Protein AF-A0A947D2N2-F1 (afdb_monomer_lite)

Sequence (181 aa):
MVSARWAAMGTEIELVAPESARPIFSAIEQYFRTAERRLSRFLPESDIGRLNQSHSWTPVSSLAFRLLWAADRWWRRTEGIFSPYVLPALLAAGYDRPFDALRSENRPAMRPSAGAPGRPKTPATGEAPGEVKPPASPFPASEPRTGGGRLPAPGSFDPKAPPLRFDVRRRRIERRPESCR

Secondary structure (DSSP, 8-state):
-EEEEEEETTEEEEEEE-GGGGGGHHHHHHHHHHHHHHH-TT-TTSHHHHHHH-SS-EEE-HHHHHHHHHHHHHHHHTTTSS-S--HHHHHHTT--S-HHHHHHH-SPPPPPPS----PPPPP---------PPPPPSS-----------PPPTT---TTSPPEEEETTTTEEEPPPS---

InterPro domains:
  IPR003374 ApbE-like superfamily [G3DSA:3.10.520.10] (1-132)
  IPR003374 ApbE-like superfamily [SSF143631] (2-100)
  IPR024932 Flavin transferase ApbE [PF02424] (9-96)

Radius of gyration: 23.51 Å; chains: 1; bounding box: 52×43×66 Å

Structure (mmCIF, N/CA/C/O backbone):
data_AF-A0A947D2N2-F1
#
_entry.id   AF-A0A947D2N2-F1
#
loop_
_atom_site.group_PDB
_atom_site.id
_atom_site.type_symbol
_atom_site.label_atom_id
_atom_site.label_alt_id
_atom_site.label_comp_id
_atom_site.label_asym_id
_atom_site.label_entity_id
_atom_site.label_seq_id
_atom_site.pdbx_PDB_ins_code
_atom_site.Cartn_x
_atom_site.Cartn_y
_atom_site.Cartn_z
_atom_site.occupancy
_atom_site.B_iso_or_equiv
_atom_site.auth_seq_id
_atom_site.auth_comp_id
_atom_site.auth_asym_id
_atom_site.auth_atom_id
_atom_site.pdbx_PDB_model_num
ATOM 1 N N . MET A 1 1 ? -26.702 -5.231 13.167 1.00 92.25 1 MET A N 1
ATOM 2 C CA . MET A 1 1 ? -25.457 -5.081 12.381 1.00 92.25 1 MET A CA 1
ATOM 3 C C . MET A 1 1 ? -25.413 -3.660 11.861 1.00 92.25 1 MET A C 1
ATOM 5 O O . MET A 1 1 ? -26.475 -3.096 11.635 1.00 92.25 1 MET A O 1
ATOM 9 N N . VAL A 1 2 ? -24.220 -3.109 11.684 1.00 97.25 2 VAL A N 1
ATOM 10 C CA . VAL A 1 2 ? -23.976 -1.774 11.129 1.00 97.25 2 VAL A CA 1
ATOM 11 C C . VAL A 1 2 ? -23.046 -1.875 9.939 1.00 97.25 2 VAL A C 1
ATOM 13 O O . VAL A 1 2 ? -22.183 -2.756 9.904 1.00 97.25 2 VAL A O 1
ATOM 16 N N . SER A 1 3 ? -23.211 -0.964 8.983 1.00 97.12 3 SER A N 1
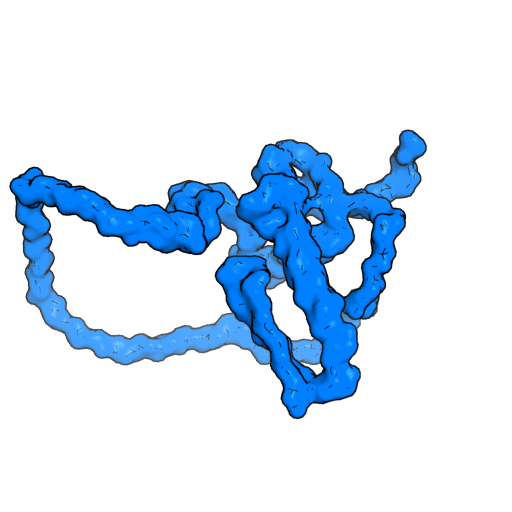ATOM 17 C CA . SER A 1 3 ? -22.307 -0.840 7.849 1.00 97.12 3 SER A CA 1
ATOM 18 C C . SER A 1 3 ? -21.853 0.594 7.597 1.00 97.12 3 SER A C 1
ATOM 20 O O . SER A 1 3 ? -22.487 1.557 8.029 1.00 97.12 3 SER A O 1
ATOM 22 N N . ALA A 1 4 ? -20.715 0.720 6.923 1.00 97.12 4 ALA A N 1
ATOM 23 C CA . ALA A 1 4 ? -20.210 1.968 6.372 1.00 97.12 4 ALA A CA 1
ATOM 24 C C . ALA A 1 4 ? -19.563 1.706 5.013 1.00 97.12 4 ALA A C 1
ATOM 26 O O . ALA A 1 4 ? -19.012 0.628 4.780 1.00 97.12 4 ALA A O 1
ATOM 27 N N . ARG A 1 5 ? -19.637 2.701 4.128 1.00 98.00 5 ARG A N 1
ATOM 28 C CA . ARG A 1 5 ? -19.064 2.654 2.782 1.00 98.00 5 ARG A CA 1
ATOM 29 C C . ARG A 1 5 ? -18.253 3.911 2.524 1.00 98.00 5 ARG A C 1
ATOM 31 O O . ARG A 1 5 ? -18.665 4.999 2.922 1.00 98.00 5 ARG A O 1
ATOM 38 N N . TRP A 1 6 ? -17.108 3.763 1.871 1.00 97.06 6 TRP A N 1
ATOM 39 C CA . TRP A 1 6 ? -16.273 4.885 1.445 1.00 97.06 6 TRP A CA 1
ATOM 40 C C . TRP A 1 6 ? -15.432 4.500 0.227 1.00 97.06 6 TRP A C 1
ATOM 42 O O . TRP A 1 6 ? -15.150 3.326 -0.007 1.00 97.06 6 TRP A O 1
ATOM 52 N N . ALA A 1 7 ? -14.997 5.497 -0.541 1.00 94.06 7 ALA A N 1
ATOM 53 C CA . ALA A 1 7 ? -14.066 5.293 -1.646 1.00 94.06 7 ALA A CA 1
ATOM 54 C C . ALA A 1 7 ? -12.609 5.357 -1.158 1.00 94.06 7 ALA A C 1
ATOM 56 O O . ALA A 1 7 ? -12.237 6.283 -0.429 1.00 94.06 7 ALA A O 1
ATOM 57 N N . ALA A 1 8 ? -11.787 4.393 -1.576 1.00 92.81 8 ALA A N 1
ATOM 58 C CA . ALA A 1 8 ? -10.331 4.414 -1.424 1.00 92.81 8 ALA A CA 1
ATOM 59 C C . ALA A 1 8 ? -9.668 3.449 -2.418 1.00 92.81 8 ALA A C 1
ATOM 61 O O . ALA A 1 8 ? -10.254 2.445 -2.812 1.00 92.81 8 ALA A O 1
ATOM 62 N N . MET A 1 9 ? -8.417 3.722 -2.786 1.00 90.44 9 MET A N 1
ATOM 63 C CA . MET A 1 9 ? -7.580 2.875 -3.652 1.00 90.44 9 MET A CA 1
ATOM 64 C C . MET A 1 9 ? -8.205 2.586 -5.031 1.00 90.44 9 MET A C 1
ATOM 66 O O . MET A 1 9 ? -7.995 1.515 -5.600 1.00 90.44 9 MET A O 1
ATOM 70 N N . GLY A 1 10 ? -8.985 3.533 -5.564 1.00 89.81 10 GLY A N 1
ATOM 71 C CA . GLY A 1 10 ? -9.703 3.379 -6.836 1.00 89.81 10 GLY A CA 1
ATOM 72 C C . GLY A 1 10 ? -10.870 2.384 -6.789 1.00 89.81 10 GLY A C 1
ATOM 73 O O . GLY A 1 10 ? -11.265 1.853 -7.824 1.00 89.81 10 GLY A O 1
ATOM 74 N N . THR A 1 11 ? -11.400 2.087 -5.600 1.00 92.06 11 THR A N 1
ATOM 75 C CA . THR A 1 11 ? -12.566 1.217 -5.411 1.00 92.06 11 THR A CA 1
ATOM 76 C C . THR A 1 11 ? -13.476 1.731 -4.290 1.00 92.06 11 THR A C 1
ATOM 78 O O . THR A 1 11 ? -13.146 2.695 -3.594 1.00 92.06 11 THR A O 1
ATOM 81 N N . GLU A 1 12 ? -14.634 1.096 -4.122 1.00 95.44 12 GLU A N 1
ATOM 82 C CA . GLU A 1 12 ? -15.522 1.301 -2.981 1.00 95.44 12 GLU A CA 1
ATOM 83 C C . GLU A 1 12 ? -15.282 0.192 -1.952 1.00 95.44 12 GLU A C 1
ATOM 85 O O . GLU A 1 12 ? -15.241 -0.992 -2.285 1.00 95.44 12 GLU A O 1
ATOM 90 N N . ILE A 1 13 ? -15.118 0.581 -0.693 1.00 96.56 13 ILE A N 1
ATOM 91 C CA . ILE A 1 13 ? -14.954 -0.333 0.430 1.00 96.56 13 ILE A CA 1
ATOM 92 C C . ILE A 1 13 ? -16.253 -0.349 1.220 1.00 96.56 13 ILE A C 1
ATOM 94 O O . ILE A 1 13 ? -16.776 0.705 1.573 1.00 96.56 13 ILE A O 1
ATOM 98 N N . GLU A 1 14 ? -16.731 -1.548 1.542 1.00 97.75 14 GLU A N 1
ATOM 99 C CA . GLU A 1 14 ? -17.858 -1.774 2.440 1.00 97.75 14 GLU A CA 1
ATOM 100 C C . GLU A 1 14 ? -17.383 -2.506 3.698 1.00 97.75 14 GLU A C 1
ATOM 102 O O . GLU A 1 14 ? -16.768 -3.572 3.634 1.00 97.75 14 GLU A O 1
ATOM 107 N N . LEU A 1 15 ? -17.674 -1.920 4.857 1.00 97.56 15 LEU A N 1
ATOM 108 C CA . LEU A 1 15 ? -17.423 -2.506 6.165 1.00 97.56 15 LEU A CA 1
ATOM 109 C C . LEU A 1 15 ? -18.757 -2.881 6.794 1.00 97.56 15 LEU A C 1
ATOM 111 O O . LEU A 1 15 ? -19.606 -2.012 6.965 1.00 97.56 15 LEU A O 1
ATOM 115 N N . VAL A 1 16 ? -18.916 -4.146 7.180 1.00 97.88 16 VAL A N 1
ATOM 116 C CA . VAL A 1 16 ? -20.098 -4.662 7.884 1.00 97.88 16 VAL A CA 1
ATOM 117 C C . VAL A 1 16 ? -19.648 -5.324 9.181 1.00 97.88 16 VAL A C 1
ATOM 119 O O . VAL A 1 16 ? -18.752 -6.166 9.167 1.00 97.88 16 VAL A O 1
ATOM 122 N N . ALA A 1 17 ? -20.248 -4.943 10.309 1.00 97.25 17 ALA A N 1
ATOM 123 C CA . ALA A 1 17 ? -19.877 -5.470 11.622 1.00 97.25 17 ALA A CA 1
ATOM 124 C C . ALA A 1 17 ? -21.044 -5.413 12.637 1.00 97.25 17 ALA A C 1
ATOM 126 O O . ALA A 1 17 ? -22.080 -4.794 12.374 1.00 97.25 17 ALA A O 1
ATOM 127 N N . PRO A 1 18 ? -20.922 -6.051 13.818 1.00 98.25 18 PRO A N 1
ATOM 128 C CA . PRO A 1 18 ? -21.853 -5.845 14.931 1.00 98.25 18 PRO A CA 1
ATOM 129 C C . PRO A 1 18 ? -21.875 -4.385 15.417 1.00 98.25 18 PRO A C 1
ATOM 131 O O . PRO A 1 18 ? -20.878 -3.678 15.290 1.00 98.25 18 PRO A O 1
ATOM 134 N N . GLU A 1 19 ? -22.981 -3.943 16.032 1.00 97.25 19 GLU A N 1
ATOM 135 C CA . GLU A 1 19 ? -23.128 -2.561 16.550 1.00 97.25 19 GLU A CA 1
ATOM 136 C C . GLU A 1 19 ? -22.011 -2.193 17.539 1.00 97.25 19 GLU A C 1
ATOM 138 O O . GLU A 1 19 ? -21.508 -1.073 17.532 1.00 97.25 19 GLU A O 1
ATOM 143 N N . SER A 1 20 ? -21.550 -3.161 18.337 1.00 97.56 20 SER A N 1
ATOM 144 C CA . SER A 1 20 ? -20.457 -2.976 19.297 1.00 97.56 20 SER A CA 1
ATOM 145 C C . SER A 1 20 ? -19.129 -2.546 18.658 1.00 97.56 20 SER A C 1
ATOM 147 O O . SER A 1 20 ? -18.298 -1.952 19.338 1.00 97.56 20 SER A O 1
ATOM 149 N N . ALA A 1 21 ? -18.922 -2.801 17.360 1.00 97.19 21 ALA A N 1
ATOM 150 C CA . ALA A 1 21 ? -17.718 -2.408 16.628 1.00 97.19 21 ALA A CA 1
ATOM 151 C C . ALA A 1 21 ? -17.816 -1.010 15.991 1.00 97.19 21 ALA A C 1
ATOM 153 O O . ALA A 1 21 ? -16.831 -0.519 15.440 1.00 97.19 21 ALA A O 1
ATOM 154 N N . ARG A 1 22 ? -18.965 -0.330 16.072 1.00 96.56 22 ARG A N 1
ATOM 155 C CA . ARG A 1 22 ? -19.160 0.998 15.471 1.00 96.56 22 ARG A CA 1
ATOM 156 C C . ARG A 1 22 ? -18.088 2.039 15.848 1.00 96.56 22 ARG A C 1
ATOM 158 O O . ARG A 1 22 ? -17.679 2.782 14.956 1.00 96.56 22 ARG A O 1
ATOM 165 N N . PRO A 1 23 ? -17.556 2.088 17.089 1.00 97.50 23 PRO A N 1
ATOM 166 C CA . PRO A 1 23 ? -16.533 3.072 17.457 1.00 97.50 23 PRO A CA 1
ATOM 167 C C . PRO A 1 23 ? -15.222 2.989 16.657 1.00 97.50 23 PRO A C 1
ATOM 169 O O . PRO A 1 23 ? -14.521 3.992 16.551 1.00 97.50 23 PRO A O 1
ATOM 172 N N . ILE A 1 24 ? -14.875 1.831 16.074 1.00 97.31 24 ILE A N 1
ATOM 173 C CA . ILE A 1 24 ? -13.610 1.658 15.330 1.00 97.31 24 ILE A CA 1
ATOM 174 C C . ILE A 1 24 ? -13.730 1.919 13.822 1.00 97.31 24 ILE A C 1
ATOM 176 O O . ILE A 1 24 ? -12.726 1.867 13.114 1.00 97.31 24 ILE A O 1
ATOM 180 N N . PHE A 1 25 ? -14.926 2.222 13.310 1.00 97.38 25 PHE A N 1
ATOM 181 C CA . PHE A 1 25 ? -15.164 2.387 11.869 1.00 97.38 25 PHE A CA 1
ATOM 182 C C . PHE A 1 25 ? -14.298 3.495 11.264 1.00 97.38 25 PHE A C 1
ATOM 184 O O . PHE A 1 25 ? -13.639 3.282 10.248 1.00 97.38 25 PHE A O 1
ATOM 191 N N . SER A 1 26 ? -14.219 4.641 11.946 1.00 96.25 26 SER A N 1
ATOM 192 C CA . SER A 1 26 ? -13.382 5.770 11.523 1.00 96.25 26 SER A CA 1
ATOM 193 C C . SER A 1 26 ? -11.892 5.399 11.469 1.00 96.25 26 SER A C 1
ATOM 195 O O . SER A 1 26 ? -11.188 5.759 10.526 1.00 96.25 26 SER A O 1
ATOM 197 N N . ALA A 1 27 ? -11.410 4.594 12.423 1.00 97.56 27 ALA A N 1
ATOM 198 C CA . ALA A 1 27 ? -10.022 4.131 12.431 1.00 97.56 27 ALA A CA 1
ATOM 199 C C . ALA A 1 27 ? -9.719 3.187 11.252 1.00 97.56 27 ALA A C 1
ATOM 201 O O . ALA A 1 27 ? -8.641 3.262 10.660 1.00 97.56 27 ALA A O 1
ATOM 202 N N . ILE A 1 28 ? -10.673 2.326 10.881 1.00 97.44 28 ILE A N 1
ATOM 203 C CA . ILE A 1 28 ? -10.546 1.434 9.720 1.00 97.44 28 ILE A CA 1
ATOM 204 C C . ILE A 1 28 ? -10.522 2.249 8.425 1.00 97.44 28 ILE A C 1
ATOM 206 O O . ILE A 1 28 ? -9.632 2.054 7.598 1.00 97.44 28 ILE A O 1
ATOM 210 N N . GLU A 1 29 ? -11.435 3.204 8.256 1.00 97.12 29 GLU A N 1
ATOM 211 C CA . GLU A 1 29 ? -11.418 4.095 7.094 1.00 97.12 29 GLU A CA 1
ATOM 212 C C . GLU A 1 29 ? -10.082 4.856 6.996 1.00 97.12 29 GLU A C 1
ATOM 214 O O . GLU A 1 29 ? -9.432 4.876 5.944 1.00 97.12 29 GLU A O 1
ATOM 219 N N . GLN A 1 30 ? -9.612 5.427 8.108 1.00 96.50 30 GLN A N 1
ATOM 220 C CA . GLN A 1 30 ? -8.341 6.149 8.159 1.00 96.50 30 GLN A CA 1
ATOM 221 C C . GLN A 1 30 ? -7.140 5.251 7.833 1.00 96.50 30 GLN A C 1
ATOM 223 O O . GLN A 1 30 ? -6.162 5.721 7.234 1.00 96.50 30 GLN A O 1
ATOM 228 N N . TYR A 1 31 ? -7.199 3.964 8.185 1.00 95.94 31 TYR A N 1
ATOM 229 C CA . TYR A 1 31 ? -6.188 2.989 7.794 1.00 95.94 31 TYR A CA 1
ATOM 230 C C . TYR A 1 31 ? -6.108 2.856 6.270 1.00 95.94 31 TYR A C 1
ATOM 232 O O . TYR A 1 31 ? -5.016 2.999 5.718 1.00 95.94 31 TYR A O 1
ATOM 240 N N . PHE A 1 32 ? -7.237 2.685 5.576 1.00 96.38 32 PHE A N 1
ATOM 241 C CA . PHE A 1 32 ? -7.257 2.605 4.110 1.00 96.38 32 PHE A CA 1
ATOM 242 C C . PHE A 1 32 ? -6.758 3.891 3.451 1.00 96.38 32 PHE A C 1
ATOM 244 O O . PHE A 1 32 ? -5.907 3.834 2.565 1.00 96.38 32 PHE A O 1
ATOM 251 N N . ARG A 1 33 ? -7.179 5.061 3.947 1.00 95.38 33 ARG A N 1
ATOM 252 C CA . ARG A 1 33 ? -6.673 6.357 3.455 1.00 95.38 33 ARG A CA 1
ATOM 253 C C . ARG A 1 33 ? -5.164 6.505 3.664 1.00 95.38 33 ARG A C 1
ATOM 255 O O . ARG A 1 33 ? -4.457 7.100 2.854 1.00 95.38 33 ARG A O 1
ATOM 262 N N . THR A 1 34 ? -4.635 5.971 4.761 1.00 94.25 34 THR A N 1
ATOM 263 C CA . THR A 1 34 ? -3.192 5.981 5.037 1.00 94.25 34 THR A CA 1
ATOM 264 C C . THR A 1 34 ? -2.439 4.997 4.152 1.00 94.25 34 THR A C 1
ATOM 266 O O . THR A 1 34 ? -1.378 5.350 3.637 1.00 94.25 34 THR A O 1
ATOM 269 N N . ALA A 1 35 ? -2.990 3.803 3.938 1.00 95.38 35 ALA A N 1
ATOM 270 C CA . ALA A 1 35 ? -2.446 2.823 3.013 1.00 95.38 35 ALA A CA 1
ATOM 271 C C . ALA A 1 35 ? -2.370 3.402 1.596 1.00 95.38 35 ALA A C 1
ATOM 273 O O . ALA A 1 35 ? -1.299 3.391 1.000 1.00 95.38 35 ALA A O 1
ATOM 274 N N . GLU A 1 36 ? -3.444 4.016 1.101 1.00 95.31 36 GLU A N 1
ATOM 275 C CA . GLU A 1 36 ? -3.475 4.665 -0.210 1.00 95.31 36 GLU A CA 1
ATOM 276 C C . GLU A 1 36 ? -2.414 5.765 -0.345 1.00 95.31 36 GLU A C 1
ATOM 278 O O . GLU A 1 36 ? -1.600 5.727 -1.267 1.00 95.31 36 GLU A O 1
ATOM 283 N N . ARG A 1 37 ? -2.327 6.686 0.626 1.00 95.12 37 ARG A N 1
ATOM 284 C CA . ARG A 1 37 ? -1.306 7.753 0.629 1.00 95.12 37 ARG A CA 1
ATOM 285 C C . ARG A 1 37 ? 0.131 7.233 0.598 1.00 95.12 37 ARG A C 1
ATOM 287 O O . ARG A 1 37 ? 1.023 7.945 0.150 1.00 95.12 37 ARG A O 1
ATOM 294 N N . ARG A 1 38 ? 0.389 6.025 1.105 1.00 94.88 38 ARG A N 1
ATOM 295 C CA . ARG A 1 38 ? 1.737 5.435 1.164 1.00 94.88 38 ARG A CA 1
ATOM 296 C C . ARG A 1 38 ? 2.033 4.504 -0.003 1.00 94.88 38 ARG A C 1
ATOM 298 O O . ARG A 1 38 ? 3.184 4.425 -0.419 1.00 94.88 38 ARG A O 1
ATOM 305 N N . LEU A 1 39 ? 1.026 3.806 -0.511 1.00 95.69 39 LEU A N 1
ATOM 306 C CA . LEU A 1 39 ? 1.194 2.675 -1.421 1.00 95.69 39 LEU A CA 1
ATOM 307 C C . LEU A 1 39 ? 0.697 2.954 -2.844 1.00 95.69 39 LEU A C 1
ATOM 309 O O . LEU A 1 39 ? 0.948 2.147 -3.736 1.00 95.69 39 LEU A O 1
ATOM 313 N N . SER A 1 40 ? 0.005 4.072 -3.076 1.00 94.75 40 SER A N 1
ATOM 314 C CA . SER A 1 40 ? -0.535 4.397 -4.396 1.00 94.75 40 SER A CA 1
ATOM 315 C C . SER A 1 40 ? 0.563 4.757 -5.391 1.00 94.75 40 SER A C 1
ATOM 317 O O . SER A 1 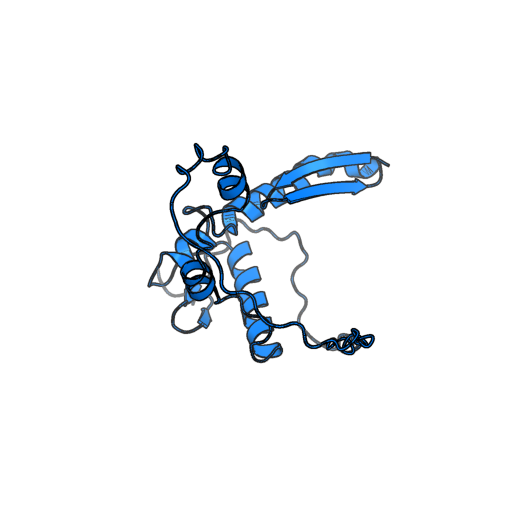40 ? 1.246 5.761 -5.242 1.00 94.75 40 SER A O 1
ATOM 319 N N . ARG A 1 41 ? 0.666 4.012 -6.492 1.00 92.56 41 ARG A N 1
ATOM 320 C CA . ARG A 1 41 ? 1.581 4.351 -7.595 1.00 92.56 41 ARG A CA 1
ATOM 321 C C . ARG A 1 41 ? 1.222 5.646 -8.338 1.00 92.56 41 ARG A C 1
ATOM 323 O O . ARG A 1 41 ? 2.029 6.112 -9.131 1.00 92.56 41 ARG A O 1
ATOM 330 N N . PHE A 1 42 ? 0.013 6.168 -8.135 1.00 92.56 42 PHE A N 1
ATOM 331 C CA . PHE A 1 42 ? -0.497 7.362 -8.817 1.00 92.56 42 PHE A CA 1
ATOM 332 C C . PHE A 1 42 ? -0.285 8.647 -8.016 1.00 92.56 42 PHE A C 1
ATOM 334 O O . PHE A 1 42 ? -0.462 9.730 -8.560 1.00 92.56 42 PHE A O 1
ATOM 341 N N . LEU A 1 43 ? 0.085 8.535 -6.738 1.00 93.12 43 LEU A N 1
ATOM 342 C CA . LEU A 1 43 ? 0.436 9.675 -5.897 1.00 93.12 43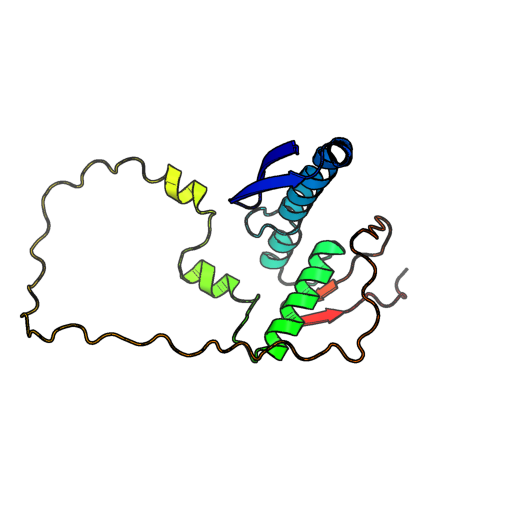 LEU A CA 1
ATOM 343 C C . LEU A 1 43 ? 1.965 9.825 -5.894 1.00 93.12 43 LEU A C 1
ATOM 345 O O . LEU A 1 43 ? 2.636 8.945 -5.335 1.00 93.12 43 LEU A O 1
ATOM 349 N N . PRO A 1 44 ? 2.529 10.892 -6.493 1.00 92.12 44 PRO A N 1
ATOM 350 C CA . PRO A 1 44 ? 3.977 11.111 -6.554 1.00 92.12 44 PRO A CA 1
ATOM 351 C C . PRO A 1 44 ? 4.645 11.135 -5.175 1.00 92.12 44 PRO A C 1
ATOM 353 O O . PRO A 1 44 ? 5.756 10.640 -5.006 1.00 92.12 44 PRO A O 1
ATOM 356 N N . GLU A 1 45 ? 3.944 11.652 -4.168 1.00 93.25 45 GLU A N 1
ATOM 357 C CA . GLU A 1 45 ? 4.445 11.823 -2.805 1.00 93.25 45 GLU A CA 1
ATOM 358 C C . GLU A 1 45 ? 4.393 10.528 -1.988 1.00 93.25 45 GLU A C 1
ATOM 360 O O . GLU A 1 45 ? 4.968 10.467 -0.899 1.00 93.25 45 GLU A O 1
ATOM 365 N N . SER A 1 46 ? 3.719 9.485 -2.482 1.00 95.44 46 SER A N 1
ATOM 366 C CA . SER A 1 46 ? 3.647 8.192 -1.802 1.00 95.44 46 SER A CA 1
ATOM 367 C C . SER A 1 46 ? 5.007 7.489 -1.776 1.00 95.44 46 SER A C 1
ATOM 369 O O . SER A 1 46 ? 5.921 7.815 -2.530 1.00 95.44 46 SER A O 1
ATOM 371 N N . ASP A 1 47 ? 5.166 6.482 -0.916 1.00 93.88 47 ASP A N 1
ATOM 372 C CA . ASP A 1 47 ? 6.431 5.748 -0.852 1.00 93.88 47 ASP A CA 1
ATOM 373 C C . ASP A 1 47 ? 6.706 4.992 -2.158 1.00 93.88 47 ASP A C 1
ATOM 375 O O . ASP A 1 47 ? 7.840 4.982 -2.629 1.00 93.88 47 ASP A O 1
ATOM 379 N N . ILE A 1 48 ? 5.667 4.399 -2.758 1.00 94.19 48 ILE A N 1
ATOM 380 C CA . ILE A 1 48 ? 5.772 3.686 -4.037 1.00 94.19 48 ILE A CA 1
ATOM 381 C C . ILE A 1 48 ? 5.987 4.662 -5.199 1.00 94.19 48 ILE A C 1
ATOM 383 O O . ILE A 1 48 ? 6.822 4.397 -6.058 1.00 94.19 48 ILE A O 1
ATOM 387 N N . GLY A 1 49 ? 5.298 5.806 -5.212 1.00 93.50 49 GLY A N 1
ATOM 388 C CA . GLY A 1 49 ? 5.485 6.865 -6.208 1.00 93.50 49 GLY A CA 1
ATOM 389 C C . GLY A 1 49 ? 6.920 7.388 -6.226 1.00 93.50 49 GLY A C 1
ATOM 390 O O . GLY A 1 49 ? 7.574 7.345 -7.268 1.00 93.50 49 GLY A O 1
ATOM 391 N N . ARG A 1 50 ? 7.456 7.764 -5.057 1.00 93.69 50 ARG A N 1
ATOM 392 C CA . ARG A 1 50 ? 8.860 8.185 -4.923 1.00 93.69 50 ARG A CA 1
ATOM 393 C C . ARG A 1 50 ? 9.836 7.080 -5.323 1.00 93.69 50 ARG A C 1
ATOM 395 O O . ARG A 1 50 ? 10.821 7.360 -5.998 1.00 93.69 50 ARG A O 1
ATOM 402 N N . LEU A 1 51 ? 9.572 5.830 -4.930 1.00 92.00 51 LEU A N 1
ATOM 403 C CA . LEU A 1 51 ? 10.430 4.696 -5.287 1.00 92.00 51 LEU A CA 1
ATOM 404 C C . LEU A 1 51 ? 10.482 4.482 -6.805 1.00 92.00 51 LEU A C 1
ATOM 406 O O . LEU A 1 51 ? 11.555 4.248 -7.348 1.00 92.00 51 LEU A O 1
ATOM 410 N N . ASN A 1 52 ? 9.343 4.605 -7.485 1.00 92.44 52 ASN A N 1
ATOM 411 C CA . ASN A 1 52 ? 9.236 4.433 -8.932 1.00 92.44 52 ASN A CA 1
ATOM 412 C C . ASN A 1 52 ? 9.937 5.542 -9.732 1.00 92.44 52 ASN A C 1
ATOM 414 O O . ASN A 1 52 ? 10.350 5.303 -10.862 1.00 92.44 52 ASN A O 1
ATOM 418 N N . GLN A 1 53 ? 10.064 6.742 -9.163 1.00 89.62 53 GLN A N 1
ATOM 419 C CA . GLN A 1 53 ? 10.757 7.882 -9.779 1.00 89.62 53 GLN A CA 1
ATOM 420 C C . GLN A 1 53 ? 12.255 7.921 -9.440 1.00 89.62 53 GLN A C 1
ATOM 422 O O . GLN A 1 53 ? 13.029 8.645 -10.067 1.00 89.62 53 GLN A O 1
ATOM 427 N N . SER A 1 54 ? 12.674 7.161 -8.430 1.00 88.69 54 SER A N 1
ATOM 428 C CA . SER A 1 54 ? 14.040 7.173 -7.935 1.00 88.69 54 SER A CA 1
ATOM 429 C C . SER A 1 54 ? 14.917 6.142 -8.639 1.00 88.69 54 SER A C 1
ATOM 431 O O . SER A 1 54 ? 14.517 5.015 -8.919 1.00 88.69 54 SER A O 1
ATOM 433 N N . HIS A 1 55 ? 16.175 6.518 -8.853 1.00 81.81 55 HIS A N 1
ATOM 434 C CA . HIS A 1 55 ? 17.223 5.632 -9.363 1.00 81.81 55 HIS A CA 1
ATOM 435 C C . HIS A 1 55 ? 18.209 5.215 -8.264 1.00 81.81 55 HIS A C 1
ATOM 437 O O . HIS A 1 55 ? 19.259 4.636 -8.552 1.00 81.81 55 HIS A O 1
ATOM 443 N N . SER A 1 56 ? 17.885 5.536 -7.011 1.00 81.44 56 SER A N 1
ATOM 444 C CA . SER A 1 56 ? 18.735 5.342 -5.847 1.00 81.44 56 SER A CA 1
ATOM 445 C C . SER A 1 56 ? 17.937 4.821 -4.650 1.00 81.44 56 SER A C 1
ATOM 447 O O . SER A 1 56 ? 16.708 4.699 -4.657 1.00 81.44 56 SER A O 1
ATOM 449 N N . TRP A 1 57 ? 18.669 4.482 -3.593 1.00 79.31 57 TRP A N 1
ATOM 450 C CA . TRP A 1 57 ? 18.099 4.033 -2.333 1.00 79.31 57 TRP A CA 1
ATOM 451 C C . TRP A 1 57 ? 17.120 5.059 -1.768 1.00 79.31 57 TRP A C 1
ATOM 453 O O . TRP A 1 57 ? 17.511 6.157 -1.378 1.00 79.31 57 TRP A O 1
ATOM 463 N N . THR A 1 58 ? 15.853 4.662 -1.673 1.00 86.06 58 THR A N 1
ATOM 464 C CA . THR A 1 58 ? 14.771 5.548 -1.238 1.00 86.06 58 THR A CA 1
ATOM 465 C C . THR A 1 58 ? 14.235 5.088 0.116 1.00 86.06 58 THR A C 1
ATOM 467 O O . THR A 1 58 ? 13.900 3.909 0.265 1.00 86.06 58 THR A O 1
ATOM 470 N N . PRO A 1 59 ? 14.159 5.975 1.124 1.00 87.50 59 PRO A N 1
ATOM 471 C CA . PRO A 1 59 ? 13.525 5.647 2.390 1.00 87.50 59 PRO A CA 1
ATOM 472 C C . PRO A 1 59 ? 12.011 5.508 2.198 1.00 87.50 59 PRO A C 1
ATOM 474 O O . PRO A 1 59 ? 11.350 6.357 1.587 1.00 87.50 59 PRO A O 1
ATOM 477 N N . VAL A 1 60 ? 11.464 4.432 2.756 1.00 88.75 60 VAL A N 1
ATOM 478 C CA . VAL A 1 60 ? 10.037 4.104 2.694 1.00 88.75 60 VAL A CA 1
ATOM 479 C C . VAL A 1 60 ? 9.490 3.837 4.093 1.00 88.75 60 VAL A C 1
ATOM 481 O O . VAL A 1 60 ? 10.241 3.515 5.017 1.00 88.75 60 VAL A O 1
ATOM 484 N N . SER A 1 61 ? 8.174 3.964 4.269 1.00 90.62 61 SER A N 1
ATOM 485 C CA . SER A 1 61 ? 7.538 3.598 5.533 1.00 90.62 61 SER A CA 1
ATOM 486 C C . SER A 1 61 ? 7.636 2.094 5.804 1.00 90.62 61 SER A C 1
ATOM 488 O O . SER A 1 61 ? 7.739 1.269 4.892 1.00 90.62 61 SER A O 1
ATOM 490 N N . SER A 1 62 ? 7.494 1.713 7.073 1.00 89.50 62 SER A N 1
ATOM 491 C CA . SER A 1 62 ? 7.424 0.309 7.498 1.00 89.50 62 SER A CA 1
ATOM 492 C C . SER A 1 62 ? 6.278 -0.464 6.831 1.00 89.50 62 SER A C 1
ATOM 494 O O . SER A 1 62 ? 6.366 -1.678 6.651 1.00 89.50 62 SER A O 1
ATOM 496 N N . LEU A 1 63 ? 5.187 0.219 6.462 1.00 90.69 63 LEU A N 1
ATOM 497 C CA . LEU A 1 63 ? 4.084 -0.384 5.714 1.00 90.69 63 LEU A CA 1
ATOM 498 C C . LEU A 1 63 ? 4.532 -0.768 4.299 1.00 90.69 63 LEU A C 1
ATOM 500 O O . LEU A 1 63 ? 4.422 -1.937 3.929 1.00 90.69 63 LEU A O 1
ATOM 504 N N . ALA A 1 64 ? 5.085 0.189 3.550 1.00 91.38 64 ALA A N 1
ATOM 505 C CA . ALA A 1 64 ? 5.588 -0.040 2.199 1.00 91.38 64 ALA A CA 1
ATOM 506 C C . ALA A 1 64 ? 6.699 -1.096 2.182 1.00 91.38 64 ALA A C 1
ATOM 508 O O . ALA A 1 64 ? 6.661 -2.011 1.366 1.00 91.38 64 ALA A O 1
ATOM 509 N N . PHE A 1 65 ? 7.626 -1.048 3.141 1.00 90.31 65 PHE A N 1
ATOM 510 C CA . PHE A 1 65 ? 8.677 -2.053 3.266 1.00 90.31 65 PHE A CA 1
ATOM 511 C C . PHE A 1 65 ? 8.122 -3.473 3.438 1.00 90.31 65 PHE A C 1
ATOM 513 O O . PHE A 1 65 ? 8.538 -4.384 2.726 1.00 90.31 65 PHE A O 1
ATOM 520 N N . ARG A 1 66 ? 7.173 -3.679 4.366 1.00 90.88 66 ARG A N 1
ATOM 521 C CA . ARG A 1 66 ? 6.574 -5.007 4.598 1.00 90.88 66 ARG A CA 1
ATOM 522 C C . ARG A 1 66 ? 5.871 -5.533 3.351 1.00 90.88 66 ARG A C 1
ATOM 524 O O . ARG A 1 66 ? 5.996 -6.717 3.046 1.00 90.88 66 ARG A O 1
ATOM 531 N N . LEU A 1 67 ? 5.165 -4.658 2.638 1.00 94.25 67 LEU A N 1
ATOM 532 C CA . LEU A 1 67 ? 4.482 -5.012 1.400 1.00 94.25 67 LEU A CA 1
ATOM 533 C C . LEU A 1 67 ? 5.476 -5.388 0.295 1.00 94.25 67 LEU A C 1
ATOM 535 O O . LEU A 1 67 ? 5.337 -6.452 -0.299 1.00 94.25 67 LEU A O 1
ATOM 539 N N . LEU A 1 68 ? 6.511 -4.574 0.071 1.00 92.56 68 LEU A N 1
ATOM 540 C CA . LEU A 1 68 ? 7.561 -4.851 -0.914 1.00 92.56 68 LEU A CA 1
ATOM 541 C C . LEU A 1 68 ? 8.314 -6.147 -0.593 1.00 92.56 68 LEU A C 1
ATOM 543 O O . LEU A 1 68 ? 8.590 -6.937 -1.490 1.00 92.56 68 LEU A O 1
ATOM 547 N N . TRP A 1 69 ? 8.586 -6.403 0.687 1.00 90.19 69 TRP A N 1
ATOM 548 C CA . TRP A 1 69 ? 9.214 -7.643 1.137 1.00 90.19 69 TRP A CA 1
ATOM 549 C C . TRP A 1 69 ? 8.345 -8.874 0.895 1.00 90.19 69 TRP A C 1
ATOM 551 O O . TRP A 1 69 ? 8.830 -9.885 0.387 1.00 90.19 69 TRP A O 1
ATOM 561 N N . ALA A 1 70 ? 7.050 -8.789 1.198 1.00 93.19 70 ALA A N 1
ATOM 562 C CA . ALA A 1 70 ? 6.121 -9.870 0.901 1.00 93.19 70 ALA A CA 1
ATOM 563 C C . ALA A 1 70 ? 5.991 -10.106 -0.613 1.00 93.19 70 ALA A C 1
ATOM 565 O O . ALA A 1 70 ? 6.005 -11.256 -1.051 1.00 93.19 70 ALA A O 1
ATOM 566 N N . ALA A 1 71 ? 5.901 -9.036 -1.406 1.00 92.75 71 ALA A N 1
ATOM 567 C CA . ALA A 1 71 ? 5.763 -9.115 -2.854 1.00 92.75 71 ALA A CA 1
ATOM 568 C C . ALA A 1 71 ? 6.997 -9.747 -3.517 1.00 92.75 71 ALA A C 1
ATOM 570 O O . ALA A 1 71 ? 6.862 -10.647 -4.340 1.00 92.75 71 ALA A O 1
ATOM 571 N N . ASP A 1 72 ? 8.200 -9.347 -3.107 1.00 90.31 72 ASP A N 1
ATOM 572 C CA . ASP A 1 72 ? 9.448 -9.948 -3.580 1.00 90.31 72 ASP A CA 1
ATOM 573 C C . ASP A 1 72 ? 9.536 -11.446 -3.237 1.00 90.31 72 ASP A C 1
ATOM 575 O O . ASP A 1 72 ? 9.873 -12.275 -4.087 1.00 90.31 72 ASP A O 1
ATOM 579 N N . ARG A 1 73 ? 9.157 -11.825 -2.009 1.00 92.19 73 ARG A N 1
ATOM 580 C CA . ARG A 1 73 ? 9.103 -13.236 -1.607 1.00 92.19 73 ARG A CA 1
ATOM 581 C C . ARG A 1 73 ? 8.153 -14.035 -2.501 1.00 92.19 73 ARG A C 1
ATOM 583 O O . ARG A 1 73 ? 8.482 -15.160 -2.874 1.00 92.19 73 ARG A O 1
ATOM 590 N N . TRP A 1 74 ? 6.988 -13.481 -2.833 1.00 93.75 74 TRP A N 1
ATOM 591 C CA . TRP A 1 74 ? 6.031 -14.135 -3.725 1.00 93.75 74 TRP A CA 1
ATOM 592 C C . TRP A 1 74 ? 6.526 -14.216 -5.165 1.00 93.75 74 TRP A C 1
ATOM 594 O O . TRP A 1 74 ? 6.355 -15.262 -5.785 1.00 93.75 74 TRP A O 1
ATOM 604 N N . TRP A 1 75 ? 7.212 -13.192 -5.670 1.00 90.31 75 TRP A N 1
ATOM 605 C CA . TRP A 1 75 ? 7.855 -13.252 -6.985 1.00 90.31 75 TRP A CA 1
ATOM 606 C C . TRP A 1 75 ? 8.835 -14.424 -7.079 1.00 90.31 75 TRP A C 1
ATOM 608 O O . TRP A 1 75 ? 8.754 -15.213 -8.015 1.00 90.31 75 TRP A O 1
ATOM 618 N N . ARG A 1 76 ? 9.692 -14.610 -6.065 1.00 90.12 76 ARG A N 1
ATOM 619 C CA . ARG A 1 76 ? 10.628 -15.749 -6.021 1.00 90.12 76 ARG A CA 1
ATOM 620 C C . ARG A 1 76 ? 9.905 -17.092 -5.911 1.00 90.12 76 ARG A C 1
ATOM 622 O O . ARG A 1 76 ? 10.262 -18.031 -6.605 1.00 90.12 76 ARG A O 1
ATOM 629 N N . ARG A 1 77 ? 8.891 -17.185 -5.045 1.00 94.75 77 ARG A N 1
ATOM 630 C CA . ARG A 1 77 ? 8.128 -18.426 -4.807 1.00 94.75 77 ARG A CA 1
ATOM 631 C C . ARG A 1 77 ? 7.316 -18.894 -6.001 1.00 94.75 77 ARG A C 1
ATOM 633 O O . ARG A 1 77 ? 7.064 -20.081 -6.124 1.00 94.75 77 ARG A O 1
ATOM 640 N N . THR A 1 78 ? 6.848 -17.952 -6.803 1.00 94.31 78 THR A N 1
ATOM 641 C CA . THR A 1 78 ? 6.023 -18.231 -7.980 1.00 94.31 78 THR A CA 1
ATOM 642 C C . THR A 1 78 ? 6.854 -18.284 -9.255 1.00 94.31 78 THR A C 1
ATOM 644 O O . THR A 1 78 ? 6.281 -18.267 -10.337 1.00 94.31 78 THR A O 1
ATOM 647 N N . GLU A 1 79 ? 8.187 -18.280 -9.134 1.00 93.00 79 GLU A N 1
ATOM 648 C CA . GLU A 1 79 ? 9.129 -18.312 -10.261 1.00 93.00 79 GLU A CA 1
ATOM 649 C C . GLU A 1 79 ? 8.822 -17.254 -11.332 1.00 93.00 79 GLU A C 1
ATOM 651 O O . GLU A 1 79 ? 9.043 -17.431 -12.525 1.00 93.00 79 GLU A O 1
ATOM 656 N N . GLY A 1 80 ? 8.308 -16.112 -10.881 1.00 86.38 80 GLY A N 1
ATOM 657 C CA . GLY A 1 80 ? 7.977 -14.987 -11.732 1.00 86.38 80 GLY A CA 1
ATOM 658 C C . GLY A 1 80 ? 6.531 -14.898 -12.224 1.00 86.38 80 GLY A C 1
ATOM 659 O O . GLY A 1 80 ? 6.192 -13.897 -12.852 1.00 86.38 80 GLY A O 1
ATOM 660 N N . ILE A 1 81 ? 5.651 -15.855 -11.906 1.00 93.88 81 ILE A N 1
ATOM 661 C CA . ILE A 1 81 ? 4.223 -15.763 -12.273 1.00 93.88 81 ILE A CA 1
ATOM 662 C C . ILE A 1 81 ? 3.571 -14.530 -11.623 1.00 93.88 81 ILE A C 1
ATOM 664 O O . ILE A 1 81 ? 2.829 -13.797 -12.274 1.00 93.88 81 ILE A O 1
ATOM 668 N N . PHE A 1 82 ? 3.867 -14.252 -10.349 1.00 93.19 82 PHE A N 1
ATOM 669 C CA . PHE A 1 82 ? 3.457 -13.011 -9.685 1.00 93.19 82 PHE A CA 1
ATOM 670 C C . PHE A 1 82 ? 4.607 -12.006 -9.674 1.00 93.19 82 PHE A C 1
ATOM 672 O O . PHE A 1 82 ? 5.592 -12.259 -8.989 1.00 93.19 82 PHE A O 1
ATOM 679 N N . SER A 1 83 ? 4.469 -10.840 -10.322 1.00 92.00 83 SER A N 1
ATOM 680 C CA . SER A 1 83 ? 5.518 -9.806 -10.370 1.00 92.00 83 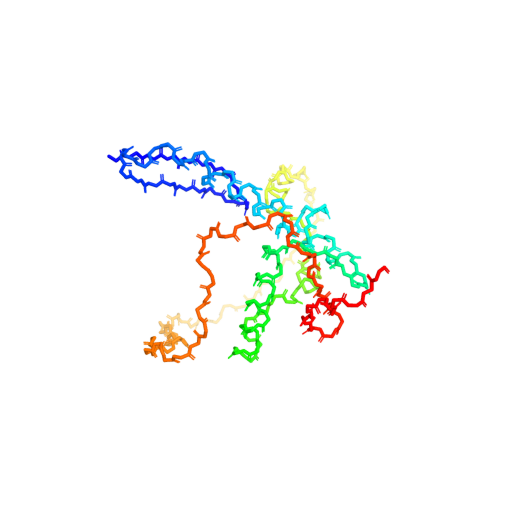SER A CA 1
ATOM 681 C C . SER A 1 83 ? 5.084 -8.421 -9.900 1.00 92.00 83 SER A C 1
ATOM 683 O O . SER A 1 83 ? 4.228 -7.806 -10.536 1.00 92.00 83 SER A O 1
ATOM 685 N N . PRO A 1 84 ? 5.736 -7.847 -8.869 1.00 90.75 84 PRO A N 1
ATOM 686 C CA . PRO A 1 84 ? 5.540 -6.445 -8.509 1.00 90.75 84 PRO A CA 1
ATOM 687 C C . PRO A 1 84 ? 6.363 -5.472 -9.377 1.00 90.75 84 PRO A C 1
ATOM 689 O O . PRO A 1 84 ? 6.230 -4.262 -9.219 1.00 90.75 84 PRO A O 1
ATOM 692 N N . TYR A 1 85 ? 7.217 -5.964 -10.285 1.00 90.19 85 TYR A N 1
ATOM 693 C CA . TYR A 1 85 ? 8.197 -5.156 -11.032 1.00 90.19 85 TYR A CA 1
ATOM 694 C C . TYR A 1 85 ? 7.750 -4.793 -12.455 1.00 90.19 85 TYR A C 1
ATOM 696 O O . TYR A 1 85 ? 8.573 -4.507 -13.321 1.00 90.19 85 TYR A O 1
ATOM 704 N N . VAL A 1 86 ? 6.444 -4.812 -12.713 1.00 92.19 86 VAL A N 1
ATOM 705 C CA . VAL A 1 86 ? 5.870 -4.659 -14.061 1.00 92.19 86 VAL A CA 1
ATOM 706 C C . VAL A 1 86 ? 5.622 -3.211 -14.472 1.00 92.19 86 VAL A C 1
ATOM 708 O O . VAL A 1 86 ? 5.083 -2.977 -15.549 1.00 92.19 86 VAL A O 1
ATOM 711 N N . LEU A 1 87 ? 6.014 -2.225 -13.656 1.00 91.81 87 LEU A N 1
ATOM 712 C CA . LEU A 1 87 ? 5.738 -0.814 -13.940 1.00 91.81 87 LEU A CA 1
ATOM 713 C C . LEU A 1 87 ? 6.182 -0.371 -15.350 1.00 91.81 87 LEU A C 1
ATOM 715 O O . LEU A 1 87 ? 5.352 0.225 -16.032 1.00 91.81 87 LEU A O 1
ATOM 719 N N . PRO A 1 88 ? 7.402 -0.680 -15.842 1.00 89.94 88 PRO A N 1
ATOM 720 C CA . PRO A 1 88 ? 7.793 -0.286 -17.197 1.00 89.94 88 PRO A CA 1
ATOM 721 C C . PRO A 1 88 ? 6.877 -0.868 -18.281 1.00 89.94 88 PRO A C 1
ATOM 723 O O . PRO A 1 88 ? 6.532 -0.171 -19.229 1.00 89.94 88 PRO A O 1
ATOM 726 N N . ALA A 1 89 ? 6.433 -2.120 -18.117 1.00 91.06 89 ALA A N 1
ATOM 727 C CA . ALA A 1 89 ? 5.510 -2.764 -19.049 1.00 91.06 89 ALA A CA 1
ATOM 728 C C . ALA A 1 89 ? 4.114 -2.123 -19.003 1.00 91.06 89 ALA A C 1
ATOM 730 O O . ALA A 1 89 ? 3.506 -1.910 -20.048 1.00 91.06 89 ALA A O 1
ATOM 731 N N . LEU A 1 90 ? 3.628 -1.757 -17.810 1.00 92.12 90 LEU A N 1
ATOM 732 C CA . LEU A 1 90 ? 2.364 -1.032 -17.658 1.00 92.12 90 LEU A CA 1
ATOM 733 C C . LEU A 1 90 ? 2.415 0.344 -18.333 1.00 92.12 90 LEU A C 1
ATOM 735 O O . LEU A 1 90 ? 1.470 0.709 -19.025 1.00 92.12 90 LEU A O 1
ATOM 739 N N . LEU A 1 91 ? 3.515 1.088 -18.175 1.00 92.19 91 LEU A N 1
ATOM 740 C CA . LEU A 1 91 ? 3.700 2.384 -18.837 1.00 92.19 91 LEU A CA 1
ATOM 741 C C . LEU A 1 91 ? 3.793 2.238 -20.360 1.00 92.19 91 LEU A C 1
ATOM 743 O O . LEU A 1 91 ? 3.146 2.993 -21.077 1.00 92.19 91 LEU A O 1
ATOM 747 N N . ALA A 1 92 ? 4.529 1.239 -20.856 1.00 92.06 92 ALA A N 1
ATOM 748 C CA . ALA A 1 92 ? 4.612 0.947 -22.288 1.00 92.06 92 ALA A CA 1
ATOM 749 C C . ALA A 1 92 ? 3.250 0.559 -22.893 1.00 92.06 92 ALA A C 1
ATOM 751 O O . ALA A 1 92 ? 2.976 0.871 -24.048 1.00 92.06 92 ALA A O 1
ATOM 752 N N . ALA A 1 93 ? 2.379 -0.074 -22.103 1.00 92.62 93 ALA A N 1
ATOM 753 C CA . ALA A 1 93 ? 0.998 -0.373 -22.478 1.00 92.62 93 ALA A CA 1
ATOM 754 C C . ALA A 1 93 ? 0.042 0.834 -22.352 1.00 92.62 93 ALA A C 1
ATOM 756 O O . ALA A 1 93 ? -1.150 0.694 -22.617 1.00 92.62 93 ALA A O 1
ATOM 757 N N . GLY A 1 94 ? 0.533 2.007 -21.934 1.00 90.38 94 GLY A N 1
ATOM 758 C CA . GLY A 1 94 ? -0.262 3.228 -21.778 1.00 90.38 94 GLY A CA 1
ATOM 759 C C . GLY A 1 94 ? -1.029 3.333 -20.456 1.00 90.38 94 GLY A C 1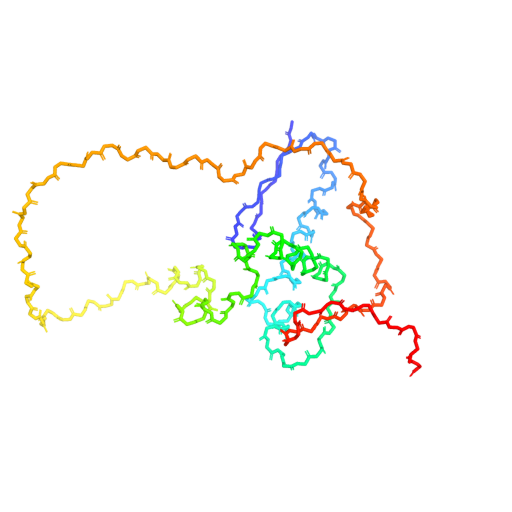
ATOM 760 O O . GLY A 1 94 ? -1.914 4.176 -20.335 1.00 90.38 94 GLY A O 1
ATOM 761 N N . TYR A 1 95 ? -0.717 2.506 -19.450 1.00 90.81 95 TYR A N 1
ATOM 762 C CA . TYR A 1 95 ? -1.365 2.558 -18.134 1.00 90.81 95 TYR A CA 1
ATOM 763 C C . TYR A 1 95 ? -0.643 3.509 -17.161 1.00 90.81 95 TYR A C 1
ATOM 765 O O . TYR A 1 95 ? -0.167 3.123 -16.084 1.00 90.81 95 TYR A O 1
ATOM 773 N N . ASP A 1 96 ? -0.570 4.780 -17.544 1.00 88.69 96 ASP A N 1
ATOM 774 C CA . ASP A 1 96 ? 0.109 5.855 -16.815 1.00 88.69 96 ASP A CA 1
ATOM 775 C C . ASP A 1 96 ? -0.768 6.554 -15.761 1.00 88.69 96 ASP A C 1
ATOM 777 O O . ASP A 1 96 ? -0.253 7.032 -14.750 1.00 88.69 96 ASP A O 1
ATOM 781 N N . ARG A 1 97 ? -2.091 6.536 -15.937 1.00 88.25 97 ARG A N 1
ATOM 782 C CA . ARG A 1 97 ? -3.068 7.243 -15.093 1.00 88.25 97 ARG A CA 1
ATOM 783 C C . ARG A 1 97 ? -4.151 6.313 -14.520 1.00 88.25 97 ARG A C 1
ATOM 785 O O . ARG A 1 97 ? -4.346 5.211 -15.040 1.00 88.25 97 ARG A O 1
ATOM 792 N N . PRO A 1 98 ? -4.841 6.699 -13.428 1.00 86.81 98 PRO A N 1
ATOM 793 C CA . PRO A 1 98 ? -5.912 5.884 -12.858 1.00 86.81 98 PRO A CA 1
ATOM 794 C C . PRO A 1 98 ? -7.112 5.802 -13.810 1.00 86.81 98 PRO A C 1
ATOM 796 O O . PRO A 1 98 ? -7.368 6.721 -14.588 1.00 86.81 98 PRO A O 1
ATOM 799 N N . PHE A 1 99 ? -7.888 4.720 -13.722 1.00 82.19 99 PHE A N 1
ATOM 800 C CA . PHE A 1 99 ? -9.042 4.494 -14.603 1.00 82.19 99 PHE A CA 1
ATOM 801 C C . PHE A 1 99 ? -10.108 5.593 -14.528 1.00 82.19 99 PHE A C 1
ATOM 803 O O . PHE A 1 99 ? -10.740 5.893 -15.540 1.00 82.19 99 PHE A O 1
ATOM 810 N N . ASP A 1 100 ? -10.288 6.225 -13.368 1.00 81.00 100 ASP A N 1
ATOM 811 C CA . ASP A 1 100 ? -11.259 7.312 -13.210 1.00 81.00 100 ASP A CA 1
ATOM 812 C C . ASP A 1 100 ? -10.919 8.525 -14.090 1.00 81.00 100 ASP A C 1
ATOM 814 O O . ASP A 1 100 ? -11.824 9.158 -14.633 1.00 81.00 100 ASP A O 1
ATOM 818 N N . ALA A 1 101 ? -9.627 8.791 -14.321 1.00 80.94 101 ALA A N 1
ATOM 819 C CA . ALA A 1 101 ? -9.180 9.834 -15.245 1.00 80.94 101 ALA A CA 1
ATOM 820 C C . ALA A 1 101 ? -9.458 9.466 -16.714 1.00 80.94 101 ALA A C 1
ATOM 822 O O . ALA A 1 101 ? -9.775 10.328 -17.525 1.00 80.94 101 ALA A O 1
ATOM 823 N N . LEU A 1 102 ? -9.416 8.176 -17.063 1.00 74.94 102 LEU A N 1
ATOM 824 C CA . LEU A 1 102 ? -9.769 7.716 -18.412 1.00 74.94 102 LEU A CA 1
ATOM 825 C C . LEU A 1 102 ? -11.278 7.833 -18.683 1.00 74.94 102 LEU A C 1
ATOM 827 O O . LEU A 1 102 ? -11.697 8.084 -19.812 1.00 74.94 102 LEU A O 1
ATOM 831 N N . ARG A 1 103 ? -12.118 7.661 -17.653 1.00 68.75 103 ARG A N 1
ATOM 832 C CA . ARG A 1 103 ? -13.579 7.785 -17.782 1.00 68.75 103 ARG A CA 1
ATOM 833 C C . ARG A 1 103 ? -14.030 9.228 -17.995 1.00 68.75 103 ARG A C 1
ATOM 835 O O . ARG A 1 103 ? -14.976 9.444 -18.747 1.00 68.75 103 ARG A O 1
ATOM 842 N N . SER A 1 104 ? -13.371 10.200 -17.366 1.00 62.34 104 SER A N 1
ATOM 843 C CA . SER A 1 104 ? -13.705 11.622 -17.519 1.00 62.34 104 SER A CA 1
ATOM 844 C C . SER A 1 104 ? -13.281 12.202 -18.875 1.00 62.34 104 SER A C 1
ATOM 846 O O . SER A 1 104 ? -13.915 13.143 -19.358 1.00 62.34 104 SER A O 1
ATOM 848 N N . GLU A 1 105 ? -12.270 11.614 -19.520 1.00 60.59 105 GLU A N 1
ATOM 849 C CA . GLU A 1 105 ? -11.813 11.980 -20.868 1.00 60.59 105 GLU A CA 1
ATOM 850 C C . GLU A 1 105 ? -12.719 11.441 -21.990 1.00 60.59 105 GLU A C 1
ATOM 852 O O . GLU A 1 105 ? -12.743 12.009 -23.079 1.00 60.59 105 GLU A O 1
ATOM 857 N N . ASN A 1 106 ? -13.556 10.433 -21.716 1.00 50.66 106 ASN A N 1
ATOM 858 C CA . ASN A 1 106 ? -14.604 9.940 -22.624 1.00 50.66 106 ASN A CA 1
ATOM 859 C C . ASN A 1 106 ? -15.834 10.874 -22.685 1.00 50.66 106 ASN A C 1
ATOM 861 O O . ASN A 1 106 ? -16.989 10.443 -22.723 1.00 50.66 106 ASN A O 1
ATOM 865 N N . ARG A 1 107 ? -15.599 12.187 -22.724 1.00 47.69 107 ARG A N 1
ATOM 866 C CA . ARG A 1 107 ? -16.584 13.151 -23.223 1.00 47.69 107 ARG A CA 1
ATOM 867 C C . ARG A 1 107 ? -16.689 12.897 -24.737 1.00 47.69 107 ARG A C 1
ATOM 869 O O . ARG A 1 107 ? -15.640 12.748 -25.359 1.00 47.69 107 ARG A O 1
ATOM 876 N N . PRO A 1 108 ? -17.888 12.774 -25.344 1.00 46.25 108 PRO A N 1
ATOM 877 C CA . PRO A 1 108 ? -18.003 12.310 -26.723 1.00 46.25 108 PRO A CA 1
ATOM 878 C C . PRO A 1 108 ? -17.146 13.191 -27.625 1.00 46.25 108 PRO A C 1
ATOM 880 O O . PRO A 1 108 ? -17.377 14.398 -27.722 1.00 46.25 108 PRO A O 1
ATOM 883 N N . ALA A 1 109 ? -16.136 12.574 -28.243 1.00 48.03 109 ALA A N 1
ATOM 884 C CA . ALA A 1 109 ? -15.343 13.212 -29.270 1.00 48.03 109 ALA A CA 1
ATOM 885 C C . ALA A 1 109 ? -16.314 13.803 -30.293 1.00 48.03 109 ALA A C 1
ATOM 887 O O . ALA A 1 109 ? -17.205 13.108 -30.796 1.00 48.03 109 ALA A O 1
ATOM 888 N N . MET A 1 110 ? -16.162 15.098 -30.566 1.00 45.28 110 MET A N 1
ATOM 889 C CA . MET A 1 110 ? -16.788 15.730 -31.715 1.00 45.28 110 MET A CA 1
ATOM 890 C C . MET A 1 110 ? -16.531 14.819 -32.919 1.00 45.28 110 MET A C 1
ATOM 892 O O . MET A 1 110 ? -15.383 14.463 -33.187 1.00 45.28 110 MET A O 1
ATOM 896 N N . ARG A 1 111 ? -17.615 14.340 -33.544 1.00 41.75 111 ARG A N 1
ATOM 897 C CA . ARG A 1 111 ? -17.573 13.297 -34.576 1.00 41.75 111 ARG A CA 1
ATOM 898 C C . ARG A 1 111 ? -16.490 13.629 -35.612 1.00 41.75 111 ARG A C 1
ATOM 900 O O . ARG A 1 111 ? -16.587 14.697 -36.220 1.00 41.75 111 ARG A O 1
ATOM 907 N N . PRO A 1 112 ? -15.503 12.752 -35.864 1.00 39.88 112 PRO A N 1
ATOM 908 C CA . PRO A 1 112 ? -14.645 12.935 -37.019 1.00 39.88 112 PRO A CA 1
ATOM 909 C C . PRO A 1 112 ? -15.510 12.838 -38.281 1.00 39.88 112 PRO A C 1
ATOM 911 O O . PRO A 1 112 ? -16.336 11.932 -38.418 1.00 39.88 112 PRO A O 1
ATOM 914 N N . SER A 1 113 ? -15.354 13.834 -39.156 1.00 45.91 113 SER A N 1
ATOM 915 C CA . SER A 1 113 ? -15.992 13.924 -40.470 1.00 45.91 113 SER A CA 1
ATOM 916 C C . SER A 1 113 ? -15.864 12.601 -41.229 1.00 45.91 113 SER A C 1
ATOM 918 O O . SER A 1 113 ? -14.801 11.979 -41.243 1.00 45.91 113 SER A O 1
ATOM 920 N N . ALA A 1 114 ? -16.967 12.171 -41.840 1.00 50.66 114 ALA A N 1
ATOM 921 C CA . ALA A 1 114 ? -17.046 10.965 -42.646 1.00 50.66 114 ALA A CA 1
ATOM 922 C C . ALA A 1 114 ? -16.065 11.047 -43.826 1.00 50.66 114 ALA A C 1
ATOM 924 O O . ALA A 1 114 ? -16.293 11.788 -44.778 1.00 50.66 114 ALA A O 1
ATOM 925 N N . GLY A 1 115 ? -14.980 10.274 -43.771 1.00 50.66 115 GLY A N 1
ATOM 926 C CA . GLY A 1 115 ? -14.039 10.207 -44.883 1.00 50.66 115 GLY A CA 1
ATOM 927 C C . GLY A 1 115 ? -12.770 9.420 -44.590 1.00 50.66 115 GLY A C 1
ATOM 928 O O . GLY A 1 115 ? -11.703 10.012 -44.512 1.00 50.66 115 GLY A O 1
ATOM 929 N N . ALA A 1 116 ? -12.866 8.093 -44.459 1.00 36.12 116 ALA A N 1
ATOM 930 C CA . ALA A 1 116 ? -11.751 7.180 -44.742 1.00 36.12 116 ALA A CA 1
ATOM 931 C C . ALA A 1 116 ? -12.259 5.739 -44.989 1.00 36.12 116 ALA A C 1
ATOM 933 O O . ALA A 1 116 ? -13.291 5.359 -44.431 1.00 36.12 116 ALA A O 1
ATOM 934 N N . PRO A 1 117 ? -11.588 4.948 -45.850 1.00 41.47 117 PRO A N 1
ATOM 935 C CA . PRO A 1 117 ? -12.221 3.880 -46.617 1.00 41.47 117 PRO A CA 1
ATOM 936 C C . PRO A 1 117 ? -12.190 2.488 -45.957 1.00 41.47 117 PRO A C 1
ATOM 938 O O . PRO A 1 117 ? -11.278 2.131 -45.219 1.00 41.47 117 PRO A O 1
ATOM 941 N N . GLY A 1 118 ? -13.228 1.719 -46.308 1.00 38.28 118 GLY A N 1
ATOM 942 C CA . GLY A 1 118 ? -13.437 0.264 -46.252 1.00 38.28 118 GLY A CA 1
ATOM 943 C C . GLY A 1 118 ? -12.456 -0.644 -45.502 1.00 38.28 118 GLY A C 1
ATOM 944 O O . GLY A 1 118 ? -11.343 -0.898 -45.949 1.00 38.28 118 GLY A O 1
ATOM 945 N N . ARG A 1 119 ? -12.967 -1.303 -44.455 1.00 36.19 119 ARG A N 1
ATOM 946 C CA . ARG A 1 119 ? -12.379 -2.516 -43.864 1.00 36.19 119 ARG A CA 1
ATOM 947 C C . ARG A 1 119 ? -12.488 -3.694 -44.856 1.00 36.19 119 ARG A C 1
ATOM 949 O O . ARG A 1 119 ? -13.596 -3.939 -45.342 1.00 36.19 119 ARG A O 1
ATOM 956 N N . PRO A 1 120 ? -11.421 -4.465 -45.132 1.00 37.19 120 PRO A N 1
ATOM 957 C CA . PRO A 1 120 ? -11.551 -5.702 -45.894 1.00 37.19 120 PRO A CA 1
ATOM 958 C C . PRO A 1 120 ? -12.303 -6.759 -45.072 1.00 37.19 120 PRO A C 1
ATOM 960 O O . PRO A 1 120 ? -12.097 -6.899 -43.864 1.00 37.19 120 PRO A O 1
ATOM 963 N N . LYS A 1 121 ? -13.214 -7.480 -45.733 1.00 41.34 121 LYS A N 1
ATOM 964 C CA . LYS A 1 121 ? -14.016 -8.561 -45.149 1.00 41.34 121 LYS A CA 1
ATOM 965 C C . LYS A 1 121 ? -13.166 -9.830 -45.074 1.00 41.34 121 LYS A C 1
ATOM 967 O O . LYS A 1 121 ? -12.669 -10.286 -46.099 1.00 41.34 121 LYS A O 1
ATOM 972 N N . THR A 1 122 ? -13.029 -10.415 -43.890 1.00 38.56 122 THR A N 1
ATOM 973 C CA . THR A 1 122 ? -12.500 -11.776 -43.730 1.00 38.56 122 THR A CA 1
ATOM 974 C C . THR A 1 122 ? -13.572 -12.780 -44.179 1.00 38.56 122 THR A C 1
ATOM 976 O O . THR A 1 122 ? -14.733 -12.600 -43.799 1.00 38.56 122 THR A O 1
ATOM 979 N N . PRO A 1 123 ? -13.248 -13.815 -44.974 1.00 37.47 123 PRO A N 1
ATOM 980 C CA . PRO A 1 123 ? -14.211 -14.858 -45.303 1.00 37.47 123 PRO A CA 1
ATOM 981 C C . PRO A 1 123 ? -14.532 -15.710 -44.070 1.00 37.47 123 PRO A C 1
ATOM 983 O O . PRO A 1 123 ? -13.655 -16.050 -43.275 1.00 37.47 123 PRO A O 1
ATOM 986 N N . ALA A 1 124 ? -15.817 -16.023 -43.920 1.00 39.16 124 ALA A N 1
ATOM 987 C CA . ALA A 1 124 ? -16.344 -16.916 -42.906 1.00 39.16 124 ALA A CA 1
ATOM 988 C C . ALA A 1 124 ? -16.059 -18.370 -43.304 1.00 39.16 124 ALA A C 1
ATOM 990 O O . ALA A 1 124 ? -16.644 -18.869 -44.263 1.00 39.16 124 ALA A O 1
ATOM 991 N N . THR A 1 125 ? -15.206 -19.049 -42.543 1.00 36.69 125 THR A N 1
ATOM 992 C CA . THR A 1 125 ? -15.196 -20.513 -42.479 1.00 36.69 125 THR A CA 1
ATOM 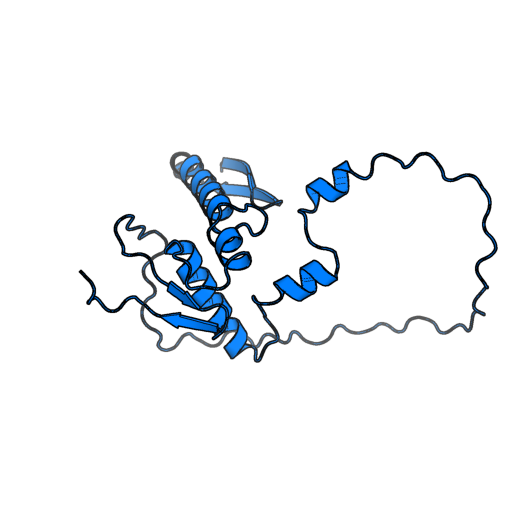993 C C . THR A 1 125 ? -15.746 -20.882 -41.112 1.00 36.69 125 THR A C 1
ATOM 995 O O . THR A 1 125 ? -15.195 -20.487 -40.086 1.00 36.69 125 THR A O 1
ATOM 998 N N . GLY A 1 126 ? -16.905 -21.536 -41.117 1.00 45.53 126 GLY A N 1
ATOM 999 C CA . GLY A 1 126 ? -17.599 -21.950 -39.911 1.00 45.53 126 GLY A CA 1
ATOM 1000 C C . GLY A 1 126 ? -16.917 -23.145 -39.262 1.00 45.53 126 GLY A C 1
ATOM 1001 O O . GLY A 1 126 ? -16.751 -24.175 -39.900 1.00 45.53 126 GLY A O 1
ATOM 1002 N N . GLU A 1 127 ? -16.617 -23.008 -37.978 1.00 35.75 127 GLU A N 1
ATOM 1003 C CA . GLU A 1 127 ? -16.566 -24.104 -37.017 1.00 35.75 127 GLU A CA 1
ATOM 1004 C C . GLU A 1 127 ? -17.195 -23.588 -35.717 1.00 35.75 127 GLU A C 1
ATOM 1006 O O . GLU A 1 127 ? -16.913 -22.476 -35.262 1.00 35.75 127 GLU A O 1
ATOM 1011 N N . ALA A 1 128 ? -18.141 -24.356 -35.179 1.00 40.75 128 ALA A N 1
ATOM 1012 C CA . ALA A 1 128 ? -18.864 -24.022 -33.959 1.00 40.75 128 ALA A CA 1
ATOM 1013 C C . ALA A 1 128 ? -17.914 -24.047 -32.741 1.00 40.75 128 ALA A C 1
ATOM 1015 O O . ALA A 1 128 ? -16.998 -24.871 -32.713 1.00 40.75 128 ALA A O 1
ATOM 1016 N N . PRO A 1 129 ? -18.113 -23.206 -31.707 1.00 39.97 129 PRO A N 1
ATOM 1017 C CA . PRO A 1 129 ? -17.253 -23.225 -30.530 1.00 39.97 129 PRO A CA 1
ATOM 1018 C C . PRO A 1 129 ? -17.522 -24.493 -29.710 1.00 39.97 129 PRO A C 1
ATOM 1020 O O . PRO A 1 129 ? -18.573 -24.624 -29.085 1.00 39.97 129 PRO A O 1
ATOM 1023 N N . GLY A 1 130 ? -16.567 -25.423 -29.711 1.00 36.59 130 GLY A N 1
ATOM 1024 C CA . GLY A 1 130 ? -16.509 -26.499 -28.727 1.00 36.59 130 GLY A CA 1
ATOM 1025 C C . GLY A 1 130 ? -16.274 -25.924 -27.329 1.00 36.59 130 GLY A C 1
ATOM 1026 O O . GLY A 1 130 ? -15.477 -25.005 -27.144 1.00 36.59 130 GLY A O 1
ATOM 1027 N N . GLU A 1 131 ? -16.995 -26.453 -26.348 1.00 37.12 131 GLU A N 1
ATOM 1028 C CA . GLU A 1 131 ? -16.936 -26.052 -24.946 1.00 37.12 131 GLU A CA 1
ATOM 1029 C C . GLU A 1 131 ? -15.518 -26.245 -24.377 1.00 37.12 131 GLU A C 1
ATOM 1031 O O . GLU A 1 131 ? -15.046 -27.363 -24.164 1.00 37.12 131 GLU A O 1
ATOM 1036 N N . VAL A 1 132 ? -14.803 -25.137 -24.157 1.00 46.38 132 VAL A N 1
ATOM 1037 C CA . VAL A 1 132 ? -13.461 -25.155 -23.565 1.00 46.38 132 VAL A CA 1
ATOM 1038 C C . VAL A 1 132 ? -13.603 -25.317 -22.055 1.00 46.38 132 VAL A C 1
ATOM 1040 O O . VAL A 1 132 ? -13.924 -24.369 -21.337 1.00 46.38 132 VAL A O 1
ATOM 1043 N N . LYS A 1 133 ? -13.342 -26.530 -21.561 1.00 38.16 133 LYS A N 1
ATOM 1044 C CA . LYS A 1 133 ? -13.216 -26.813 -20.127 1.00 38.16 133 LYS A CA 1
ATOM 1045 C C . LYS A 1 133 ? -12.121 -25.909 -19.526 1.00 38.16 133 LYS A C 1
ATOM 1047 O O . LYS A 1 133 ? -10.993 -25.943 -20.024 1.00 38.16 133 LYS A O 1
ATOM 1052 N N . PRO A 1 134 ? -12.399 -25.123 -18.469 1.00 44.75 134 PRO A N 1
ATOM 1053 C CA . PRO A 1 134 ? -11.382 -24.278 -17.854 1.00 44.75 134 PRO A CA 1
ATOM 1054 C C . PRO A 1 134 ? -10.235 -25.139 -17.295 1.00 44.75 134 PRO A C 1
ATOM 1056 O O . PRO A 1 134 ? -10.493 -26.223 -16.756 1.00 44.75 134 PRO A O 1
ATOM 1059 N N . PRO A 1 135 ? -8.971 -24.691 -17.413 1.00 46.78 135 PRO A N 1
ATOM 1060 C CA . PRO A 1 135 ? -7.843 -25.411 -16.839 1.00 46.78 135 PRO A CA 1
ATOM 1061 C C . PRO A 1 135 ? -7.996 -25.505 -15.317 1.00 46.78 135 PRO A C 1
ATOM 1063 O O . PRO A 1 135 ? -8.498 -24.587 -14.664 1.00 46.78 135 PRO A O 1
ATOM 1066 N N . ALA A 1 136 ? -7.566 -26.636 -14.754 1.00 48.44 136 ALA A N 1
ATOM 1067 C CA . ALA A 1 136 ? -7.559 -26.849 -13.313 1.00 48.44 136 ALA A CA 1
ATOM 1068 C C . ALA A 1 136 ? -6.750 -25.747 -12.605 1.00 48.44 136 ALA A C 1
ATOM 1070 O O . ALA A 1 136 ? -5.724 -25.289 -13.111 1.00 48.44 136 ALA A O 1
ATOM 1071 N N . SER A 1 137 ? -7.232 -25.322 -11.435 1.00 45.72 137 SER A N 1
ATOM 1072 C CA . SER A 1 137 ? -6.630 -24.240 -10.655 1.00 45.72 137 SER A CA 1
ATOM 1073 C C . SER A 1 137 ? -5.160 -24.562 -10.329 1.00 45.72 137 SER A C 1
ATOM 1075 O O . SER A 1 137 ? -4.904 -25.616 -9.748 1.00 45.72 137 SER A O 1
ATOM 1077 N N . PRO A 1 138 ? -4.187 -23.685 -10.649 1.00 42.19 138 PRO A N 1
ATOM 1078 C CA . PRO A 1 138 ? -2.765 -23.926 -10.377 1.00 42.19 138 PRO A CA 1
ATOM 1079 C C . PRO A 1 138 ? -2.407 -23.776 -8.889 1.00 42.19 138 PRO A C 1
ATOM 1081 O O . PRO A 1 138 ? -1.243 -23.898 -8.515 1.00 42.19 138 PRO A O 1
ATOM 1084 N N . PHE A 1 139 ? -3.388 -23.477 -8.034 1.00 31.34 139 PHE A N 1
ATOM 1085 C CA . PHE A 1 139 ? -3.195 -23.345 -6.598 1.00 31.34 139 PHE A CA 1
ATOM 1086 C C . PHE A 1 139 ? -3.319 -24.723 -5.930 1.00 31.34 139 PHE A C 1
ATOM 1088 O O . PHE A 1 139 ? -4.432 -25.254 -5.871 1.00 31.34 139 PHE A O 1
ATOM 1095 N N . PRO A 1 140 ? -2.225 -25.315 -5.412 1.00 41.34 140 PRO A N 1
ATOM 1096 C CA . PRO A 1 140 ? -2.331 -26.523 -4.605 1.00 41.34 140 PRO A CA 1
ATOM 1097 C C . PRO A 1 140 ? -3.175 -26.244 -3.355 1.00 41.34 140 PRO A C 1
ATOM 1099 O O . PRO A 1 140 ? -3.149 -25.139 -2.802 1.00 41.34 140 PRO A O 1
ATOM 1102 N N . ALA A 1 141 ? -3.927 -27.255 -2.913 1.00 42.81 141 ALA A N 1
ATOM 1103 C CA . ALA A 1 141 ? -4.662 -27.207 -1.657 1.00 42.81 141 ALA A CA 1
ATOM 1104 C C . ALA A 1 141 ? -3.704 -26.827 -0.517 1.00 42.81 141 ALA A C 1
ATOM 1106 O O . ALA A 1 141 ? -2.618 -27.387 -0.395 1.00 42.81 141 ALA A O 1
ATOM 1107 N N . SER A 1 142 ? -4.096 -25.835 0.282 1.00 43.94 142 SER A N 1
ATOM 1108 C CA . SER A 1 142 ? -3.300 -25.261 1.367 1.00 43.94 142 SER A CA 1
ATOM 1109 C C . SER A 1 142 ? -2.693 -26.339 2.279 1.00 43.94 142 SER A C 1
ATOM 1111 O O . SER A 1 142 ? -3.412 -26.958 3.060 1.00 43.94 142 SER A O 1
ATOM 1113 N N . GLU A 1 143 ? -1.374 -26.535 2.225 1.00 34.78 143 GLU A N 1
ATOM 1114 C CA . GLU A 1 143 ? -0.660 -27.387 3.183 1.00 34.78 143 GLU A CA 1
ATOM 1115 C C . GLU A 1 143 ? -0.622 -26.748 4.588 1.00 34.78 143 GLU A C 1
ATOM 1117 O O . GLU A 1 143 ? -0.601 -25.513 4.724 1.00 34.78 143 GLU A O 1
ATOM 1122 N N . PRO A 1 144 ? -0.607 -27.561 5.662 1.00 36.41 144 PRO A N 1
ATOM 1123 C CA . PRO A 1 144 ? -0.563 -27.066 7.031 1.00 36.41 144 PRO A CA 1
ATOM 1124 C C . PRO A 1 144 ? 0.741 -26.306 7.305 1.00 36.41 144 PRO A C 1
ATOM 1126 O O . PRO A 1 144 ? 1.845 -26.726 6.964 1.00 36.41 144 PRO A O 1
ATOM 1129 N N . ARG A 1 145 ? 0.598 -25.138 7.936 1.00 41.16 145 ARG A N 1
ATOM 1130 C CA . ARG A 1 145 ? 1.688 -24.205 8.238 1.00 41.16 145 ARG A CA 1
ATOM 1131 C C . ARG A 1 145 ? 2.629 -24.781 9.297 1.00 41.16 145 ARG A C 1
ATOM 1133 O O . ARG A 1 145 ? 2.394 -24.586 10.487 1.00 41.16 145 ARG A O 1
ATOM 1140 N N . THR A 1 146 ? 3.736 -25.378 8.877 1.00 37.44 146 THR A N 1
ATOM 1141 C CA . THR A 1 146 ? 4.823 -25.746 9.794 1.00 37.44 146 THR A CA 1
ATOM 1142 C C . THR A 1 146 ? 5.949 -24.713 9.718 1.00 37.44 146 THR A C 1
ATOM 1144 O O . THR A 1 146 ? 6.570 -24.528 8.677 1.00 37.44 146 THR A O 1
ATOM 1147 N N . GLY A 1 147 ? 6.196 -24.023 10.837 1.00 44.03 147 GLY A N 1
ATOM 1148 C CA . GLY A 1 147 ? 7.476 -23.373 11.148 1.00 44.03 147 GLY A CA 1
ATOM 1149 C C . GLY A 1 147 ? 7.866 -22.145 10.314 1.00 44.03 147 GLY A C 1
ATOM 1150 O O . GLY A 1 147 ? 8.694 -22.223 9.415 1.00 44.03 147 GLY A O 1
ATOM 1151 N N . GLY A 1 148 ? 7.366 -20.964 10.676 1.00 32.50 148 GLY A N 1
ATOM 1152 C CA . GLY A 1 148 ? 7.917 -19.691 10.206 1.00 32.50 148 GLY A CA 1
ATOM 1153 C C . GLY A 1 148 ? 7.651 -18.604 11.236 1.00 32.50 148 GLY A C 1
ATOM 1154 O O . GLY A 1 148 ? 6.500 -18.417 11.621 1.00 32.50 148 GLY A O 1
ATOM 1155 N N . GLY A 1 149 ? 8.714 -17.946 11.709 1.00 37.19 149 GLY A N 1
ATOM 1156 C CA . GLY A 1 149 ? 8.703 -16.992 12.821 1.00 37.19 149 GLY A CA 1
ATOM 1157 C C . GLY A 1 149 ? 7.480 -16.075 12.849 1.00 37.19 149 GLY A C 1
ATOM 1158 O O . GLY A 1 149 ? 7.052 -15.543 11.823 1.00 37.19 149 GLY A O 1
ATOM 1159 N N . ARG A 1 150 ? 6.916 -15.921 14.051 1.00 34.38 150 ARG A N 1
ATOM 1160 C CA . ARG A 1 150 ? 5.703 -15.151 14.330 1.00 34.38 150 ARG A CA 1
ATOM 1161 C C . ARG A 1 150 ? 5.825 -13.754 13.719 1.00 34.38 150 ARG A C 1
ATOM 1163 O O . ARG A 1 150 ? 6.588 -12.922 14.204 1.00 34.38 150 ARG A O 1
ATOM 1170 N N . LEU A 1 151 ? 5.070 -13.499 12.651 1.00 37.97 151 LEU A N 1
ATOM 1171 C CA . LEU A 1 151 ? 4.838 -12.137 12.180 1.00 37.97 151 LEU A CA 1
ATOM 1172 C C . LEU A 1 151 ? 4.246 -11.341 13.356 1.00 37.97 151 LEU A C 1
ATOM 1174 O O . LEU A 1 151 ? 3.323 -11.844 14.007 1.00 37.97 151 LEU A O 1
ATOM 1178 N N . PRO A 1 152 ? 4.761 -10.139 13.665 1.00 36.56 152 PRO A N 1
ATOM 1179 C CA . PRO A 1 152 ? 4.137 -9.287 14.665 1.00 36.56 152 PRO A CA 1
ATOM 1180 C C . PRO A 1 152 ? 2.689 -9.008 14.251 1.00 36.56 152 PRO A C 1
ATOM 1182 O O . PRO A 1 152 ? 2.388 -8.883 13.060 1.00 36.56 152 PRO A O 1
ATOM 1185 N N . ALA A 1 153 ? 1.799 -8.959 15.242 1.00 29.42 153 ALA A N 1
ATOM 1186 C CA . ALA A 1 153 ? 0.367 -8.820 15.025 1.00 29.42 153 ALA A CA 1
ATOM 1187 C C . ALA A 1 153 ? 0.038 -7.599 14.137 1.00 29.42 153 ALA A C 1
ATOM 1189 O O . ALA A 1 153 ? 0.702 -6.558 14.240 1.00 29.42 153 ALA A O 1
ATOM 1190 N N . PRO A 1 154 ? -0.985 -7.695 13.267 1.00 30.98 154 PRO A N 1
ATOM 1191 C CA . PRO A 1 154 ? -1.498 -6.536 12.547 1.00 30.98 154 PRO A CA 1
ATOM 1192 C C . PRO A 1 154 ? -1.951 -5.485 13.573 1.00 30.98 154 PRO A C 1
ATOM 1194 O O . PRO A 1 154 ? -2.911 -5.705 14.299 1.00 30.98 154 PRO A O 1
ATOM 1197 N N . GLY A 1 155 ? -1.207 -4.380 13.687 1.00 34.41 155 GLY A N 1
ATOM 1198 C CA . GLY A 1 155 ? -1.485 -3.313 14.660 1.00 34.41 155 GLY A CA 1
ATOM 1199 C C . GLY A 1 155 ? -0.269 -2.730 15.385 1.00 34.41 155 GLY A C 1
ATOM 1200 O O . GLY A 1 155 ? -0.382 -1.649 15.950 1.00 34.41 155 GLY A O 1
ATOM 1201 N N . SER A 1 156 ? 0.916 -3.356 15.336 1.00 35.62 156 SER A N 1
ATOM 1202 C CA . SER A 1 156 ? 2.131 -2.761 15.924 1.00 35.62 156 SER A CA 1
ATOM 1203 C C . SER A 1 156 ? 2.717 -1.676 15.003 1.00 35.62 156 SER A C 1
ATOM 1205 O O . SER A 1 156 ? 3.660 -1.910 14.239 1.00 35.62 156 SER A O 1
ATOM 1207 N N . PHE A 1 157 ? 2.094 -0.501 14.993 1.00 42.06 157 PHE A N 1
ATOM 1208 C CA . PHE A 1 157 ? 2.643 0.708 14.387 1.00 42.06 157 PHE A CA 1
ATOM 1209 C C . PHE A 1 157 ? 3.545 1.395 15.414 1.00 42.06 157 PHE A C 1
ATOM 1211 O O . PHE A 1 157 ? 3.048 2.002 16.357 1.00 42.06 157 PHE A O 1
ATOM 1218 N N . ASP A 1 158 ? 4.861 1.287 15.236 1.00 44.16 158 ASP A N 1
ATOM 1219 C CA . ASP A 1 158 ? 5.811 2.165 15.917 1.00 44.16 158 ASP A CA 1
ATOM 1220 C C . ASP A 1 158 ? 6.227 3.289 14.946 1.00 44.16 158 ASP A C 1
ATOM 1222 O O . ASP A 1 158 ? 6.967 3.023 13.991 1.00 44.16 158 ASP A O 1
ATOM 1226 N N . PRO A 1 159 ? 5.751 4.534 15.141 1.00 42.28 159 PRO A N 1
ATOM 1227 C CA . PRO A 1 159 ? 6.128 5.679 14.315 1.00 42.28 159 PRO A CA 1
ATOM 1228 C C . PRO A 1 159 ? 7.603 6.087 14.457 1.00 42.28 159 PRO A C 1
ATOM 1230 O O . PRO A 1 159 ? 8.067 6.904 13.664 1.00 42.28 159 PRO A O 1
ATOM 1233 N N . LYS A 1 160 ? 8.338 5.551 15.444 1.00 34.84 160 LYS A N 1
ATOM 1234 C CA . LYS A 1 160 ? 9.752 5.862 15.708 1.00 34.84 160 LYS A CA 1
ATOM 1235 C C . LYS A 1 160 ? 10.730 4.834 15.130 1.00 34.84 160 LYS A C 1
ATOM 1237 O O . LYS A 1 160 ? 11.939 5.041 15.225 1.00 34.84 160 LYS A O 1
ATOM 1242 N N . ALA A 1 161 ? 10.246 3.749 14.519 1.00 43.44 161 ALA A N 1
ATOM 1243 C CA . ALA A 1 161 ? 11.118 2.748 13.911 1.00 43.44 161 ALA A CA 1
ATOM 1244 C C . ALA A 1 161 ? 11.930 3.359 12.742 1.00 43.44 161 ALA A C 1
ATOM 1246 O O . ALA A 1 161 ? 11.354 4.050 11.895 1.00 43.44 161 ALA A O 1
ATOM 1247 N N . PRO A 1 162 ? 13.255 3.119 12.664 1.00 39.69 162 PRO A N 1
ATOM 1248 C CA . PRO A 1 162 ? 14.107 3.743 11.657 1.00 39.69 162 PRO A CA 1
ATOM 1249 C C . PRO A 1 162 ? 13.709 3.314 10.233 1.00 39.69 162 PRO A C 1
ATOM 1251 O O . PRO A 1 162 ? 13.302 2.166 10.025 1.00 39.69 162 PRO A O 1
ATOM 1254 N N . PRO A 1 163 ? 13.842 4.204 9.230 1.00 43.34 163 PRO A N 1
ATOM 1255 C CA . PRO A 1 163 ? 13.415 3.917 7.866 1.00 43.34 163 PRO A CA 1
ATOM 1256 C C . PRO A 1 163 ? 14.218 2.757 7.268 1.00 43.34 163 PRO A C 1
ATOM 1258 O O . PRO A 1 163 ? 15.451 2.735 7.304 1.00 43.34 163 PRO A O 1
ATOM 1261 N N . LEU A 1 164 ? 13.499 1.793 6.695 1.00 49.66 164 LEU A N 1
ATOM 1262 C CA . LEU A 1 164 ? 14.064 0.625 6.026 1.00 49.66 164 LEU A CA 1
ATOM 1263 C C . LEU A 1 164 ? 14.280 0.926 4.532 1.00 49.66 164 LEU A C 1
ATOM 1265 O O . LEU A 1 164 ? 13.564 1.744 3.952 1.00 49.66 164 LEU A O 1
ATOM 1269 N N . ARG A 1 165 ? 15.294 0.307 3.912 1.00 49.47 165 ARG A N 1
ATOM 1270 C CA . ARG A 1 165 ? 15.767 0.647 2.559 1.00 49.47 165 ARG A CA 1
ATOM 1271 C C . ARG A 1 165 ? 15.447 -0.460 1.542 1.00 49.47 165 ARG A C 1
ATOM 1273 O O . ARG A 1 165 ? 15.533 -1.645 1.862 1.00 49.47 165 ARG A O 1
ATOM 1280 N N . PHE A 1 166 ? 15.101 -0.073 0.311 1.00 43.97 166 PHE A N 1
ATOM 1281 C CA . PHE A 1 166 ? 14.835 -0.983 -0.812 1.00 43.97 166 PHE A CA 1
ATOM 1282 C C . PHE A 1 166 ? 15.680 -0.591 -2.035 1.00 43.97 166 PHE A C 1
ATOM 1284 O O . PHE A 1 166 ? 15.662 0.574 -2.438 1.00 43.97 166 PHE A O 1
ATOM 1291 N N . ASP A 1 167 ? 16.415 -1.548 -2.613 1.00 53.28 167 ASP A N 1
ATOM 1292 C CA . ASP A 1 167 ? 17.194 -1.366 -3.845 1.00 53.28 167 ASP A CA 1
ATOM 1293 C C . ASP A 1 167 ? 16.392 -1.862 -5.050 1.00 53.28 167 ASP A C 1
ATOM 1295 O O . ASP A 1 167 ? 16.185 -3.067 -5.236 1.00 53.28 167 ASP A O 1
ATOM 1299 N N . VAL A 1 168 ? 15.974 -0.916 -5.891 1.00 49.09 168 VAL A N 1
ATOM 1300 C CA . VAL A 1 168 ? 15.216 -1.182 -7.120 1.00 49.09 168 VAL A CA 1
ATOM 1301 C C . VAL A 1 168 ? 16.071 -1.901 -8.174 1.00 49.09 168 VAL A C 1
ATOM 1303 O O . VAL A 1 168 ? 15.559 -2.761 -8.888 1.00 49.09 168 VAL A O 1
ATOM 1306 N N . ARG A 1 169 ? 17.378 -1.613 -8.258 1.00 46.44 169 ARG A N 1
ATOM 1307 C CA . ARG A 1 169 ? 18.283 -2.184 -9.273 1.00 46.44 169 ARG A CA 1
ATOM 1308 C C . ARG A 1 169 ? 18.699 -3.611 -8.942 1.00 46.44 169 ARG A C 1
ATOM 1310 O O . ARG A 1 169 ? 18.811 -4.436 -9.842 1.00 46.44 169 ARG A O 1
ATOM 1317 N N . ARG A 1 170 ? 18.918 -3.916 -7.662 1.00 51.09 170 ARG A N 1
ATOM 1318 C CA . ARG A 1 170 ? 19.323 -5.260 -7.212 1.00 51.09 170 ARG A CA 1
ATOM 1319 C C . ARG A 1 170 ? 18.164 -6.149 -6.778 1.00 51.09 170 ARG A C 1
ATOM 1321 O O . ARG A 1 170 ? 18.403 -7.312 -6.458 1.00 51.09 170 ARG A O 1
ATOM 1328 N N . ARG A 1 171 ? 16.928 -5.626 -6.749 1.00 56.47 171 ARG A N 1
ATOM 1329 C CA . ARG A 1 171 ? 15.745 -6.323 -6.204 1.00 56.47 171 ARG A CA 1
ATOM 1330 C C . ARG A 1 171 ? 16.050 -6.908 -4.816 1.00 56.47 171 ARG A C 1
ATOM 1332 O O . ARG A 1 171 ? 15.771 -8.076 -4.529 1.00 56.47 171 ARG A O 1
ATOM 1339 N N . ARG A 1 172 ? 16.729 -6.106 -3.983 1.00 54.03 172 ARG A N 1
ATOM 1340 C CA . ARG A 1 172 ? 17.256 -6.520 -2.676 1.00 54.03 172 ARG A CA 1
ATOM 1341 C C . ARG A 1 172 ? 16.745 -5.598 -1.579 1.00 54.03 172 ARG A C 1
ATOM 1343 O O . ARG A 1 172 ? 16.594 -4.393 -1.764 1.00 54.03 172 ARG A O 1
ATOM 1350 N N . ILE A 1 173 ? 16.470 -6.202 -0.430 1.00 52.00 173 ILE A N 1
ATOM 1351 C CA . ILE A 1 173 ? 15.855 -5.561 0.725 1.00 52.00 173 ILE A CA 1
ATOM 1352 C C . ILE A 1 173 ? 16.838 -5.659 1.882 1.00 52.00 173 ILE A C 1
ATOM 1354 O O . ILE A 1 173 ? 17.169 -6.767 2.301 1.00 52.00 173 ILE A O 1
ATOM 1358 N N . GLU A 1 174 ? 17.300 -4.523 2.400 1.00 49.62 174 GLU A N 1
ATOM 1359 C CA . GLU A 1 174 ? 18.280 -4.488 3.490 1.00 49.62 174 GLU A CA 1
ATOM 1360 C C . GLU A 1 174 ? 17.780 -3.590 4.632 1.00 49.62 174 GLU A C 1
ATOM 1362 O O . GLU A 1 174 ? 17.274 -2.483 4.420 1.00 49.62 174 GLU A O 1
ATOM 1367 N N . ARG A 1 175 ? 17.899 -4.080 5.874 1.00 40.59 175 ARG A N 1
ATOM 1368 C CA . ARG A 1 175 ? 17.737 -3.235 7.067 1.00 40.59 175 ARG A CA 1
ATOM 1369 C C . ARG A 1 175 ? 19.005 -2.397 7.231 1.00 40.59 175 ARG A C 1
ATOM 1371 O O . ARG A 1 175 ? 20.095 -2.902 6.983 1.00 40.59 175 ARG A O 1
ATOM 1378 N N . ARG A 1 176 ? 18.875 -1.138 7.663 1.00 40.69 176 ARG A N 1
ATOM 1379 C CA . ARG A 1 176 ? 20.032 -0.286 7.985 1.00 40.69 176 ARG A CA 1
ATOM 1380 C C . ARG A 1 176 ? 20.899 -1.009 9.038 1.00 40.69 176 ARG A C 1
ATOM 1382 O O . ARG A 1 176 ? 20.341 -1.364 10.076 1.00 40.69 176 ARG A O 1
ATOM 1389 N N . PRO A 1 177 ? 22.209 -1.228 8.825 1.00 38.25 177 PRO A N 1
ATOM 1390 C CA . PRO A 1 177 ? 23.100 -1.532 9.937 1.00 38.25 177 PRO A CA 1
ATOM 1391 C C . PRO A 1 177 ? 23.140 -0.316 10.873 1.00 38.25 177 PRO A C 1
ATOM 1393 O O . PRO A 1 177 ? 23.125 0.826 10.413 1.00 38.25 177 PRO A O 1
ATOM 1396 N N . GLU A 1 178 ? 23.144 -0.549 12.185 1.00 39.25 178 GLU A N 1
ATOM 1397 C CA . GLU A 1 178 ? 23.022 0.504 13.210 1.00 39.25 178 GLU A CA 1
ATOM 1398 C C . GLU A 1 178 ? 24.206 1.491 13.259 1.00 39.25 178 GLU A C 1
ATOM 1400 O O . GLU A 1 178 ? 24.185 2.464 14.008 1.00 39.25 178 GLU A O 1
ATOM 1405 N N . SER A 1 179 ? 25.223 1.320 12.418 1.00 45.75 179 SER A N 1
ATOM 1406 C CA . SER A 1 179 ? 26.384 2.198 12.336 1.00 45.75 179 SER A CA 1
ATOM 1407 C C . SER A 1 179 ? 26.266 3.218 11.198 1.00 45.75 179 SER A C 1
ATOM 1409 O O . SER A 1 179 ? 26.762 3.015 10.095 1.00 45.75 179 SER A O 1
ATOM 1411 N N . CYS A 1 180 ? 25.640 4.359 11.482 1.00 33.94 180 CYS A N 1
ATOM 1412 C CA . CYS A 1 180 ? 26.146 5.651 11.002 1.00 33.94 180 CYS A CA 1
ATOM 1413 C C . CYS A 1 180 ? 25.481 6.772 11.808 1.00 33.94 180 CYS A C 1
ATOM 1415 O O . CYS A 1 180 ? 24.282 7.029 11.633 1.00 33.94 180 CYS A O 1
ATOM 1417 N N . ARG A 1 181 ? 26.273 7.358 12.714 1.00 38.06 181 ARG A N 1
ATOM 1418 C CA . ARG A 1 181 ? 26.023 8.672 13.316 1.00 38.06 181 ARG A CA 1
ATOM 1419 C C . ARG A 1 181 ? 25.890 9.730 12.228 1.00 38.06 181 ARG A C 1
ATOM 1421 O O . ARG A 1 181 ? 26.577 9.573 11.193 1.00 38.06 181 ARG A O 1
#

Foldseek 3Di:
DDWDWDDAPLDIDIDDDPPVCVVCPVVVVVVRVVCCQAPPCANCNHVNNVVVVDQDKGFGDPSVLVVLVVQLVVCVVVVNPRDPLCVVVCVVVVVNHRVVVVVVVVPPDPDDPPDDDDDDDDDDDDDDDDDDDDDDDPDPDDDDDDDDDDDPDPPPDDVPDDTWIANSVVSDTDGDDPDDD

Organism: Hydrogenibacillus schlegelii (NCBI:txid1484)

pLDDT: mean 70.73, std 25.35, range [29.42, 98.25]